Protein AF-A0A0F0HNC8-F1 (afdb_monomer)

Sequence (126 aa):
MGRVKSIIHQVPYYSQWESPDLAPDILDGTLLASSDPLWERSGAQSPEEYEYWSWRLCGMACLRMALDFWWGVSPAPVALAQECLAAGAYIRHPDGRLDGLIHAPFATYAHQRWGLAAEARSPLDA

Foldseek 3Di:
DDDDDDDDAPQDADALQPPPVCVVCCVVVVDQSLPRPRLVQLVDPHSVSSSLRSVPQPVLRVVQSVCCRPPVDRDRSVVVVVLCCVLVCWDADPVRDIDHVPQQSVQVCCCPVPVDPGDDDPPDDD

Solvent-accessible surface area (backbone atoms only — not comparable to full-atom values): 7394 Å² total; per-residue (Å²): 135,81,80,80,78,85,83,83,77,90,61,57,88,56,54,40,45,75,48,61,90,47,47,66,40,39,74,72,63,80,36,59,59,49,68,40,94,40,40,66,70,32,54,36,93,43,44,67,53,28,36,64,44,38,85,69,25,58,68,38,18,54,46,31,23,52,39,29,61,77,70,72,43,65,73,37,43,45,54,52,47,52,52,33,36,75,52,60,9,30,47,78,46,98,88,72,51,69,47,64,82,34,51,58,41,39,19,52,43,43,25,74,79,70,66,45,95,53,77,62,76,77,78,74,85,133

Structure (mmCIF, N/CA/C/O backbone):
data_AF-A0A0F0HNC8-F1
#
_entry.id   AF-A0A0F0HNC8-F1
#
loop_
_atom_site.group_PDB
_atom_site.id
_atom_site.type_symbol
_atom_site.label_atom_id
_atom_site.label_alt_id
_atom_site.label_comp_id
_atom_site.label_asym_id
_atom_site.label_entity_id
_atom_site.label_seq_id
_atom_site.pdbx_PDB_ins_code
_atom_site.Cartn_x
_atom_site.Cartn_y
_atom_site.Cartn_z
_atom_site.occupancy
_atom_site.B_iso_or_equiv
_atom_site.auth_seq_id
_atom_site.auth_comp_id
_atom_site.auth_asym_id
_atom_site.auth_atom_id
_atom_site.pdbx_PDB_model_num
ATOM 1 N N . MET A 1 1 ? -37.237 15.958 13.977 1.00 49.38 1 MET A N 1
ATOM 2 C CA . MET A 1 1 ? -36.129 15.359 13.204 1.00 49.38 1 MET A CA 1
ATOM 3 C C . MET A 1 1 ? -34.893 16.231 13.404 1.00 49.38 1 MET A C 1
ATOM 5 O O . MET A 1 1 ? -34.872 17.346 12.898 1.00 49.38 1 MET A O 1
ATOM 9 N N . GLY A 1 2 ? -33.939 15.820 14.243 1.00 57.31 2 GLY A N 1
ATOM 10 C CA . GLY A 1 2 ? -32.734 16.615 14.516 1.00 57.31 2 GLY A CA 1
ATOM 11 C C . GLY A 1 2 ? -31.769 16.547 13.334 1.00 57.31 2 GLY A C 1
ATOM 12 O O . GLY A 1 2 ? -31.474 15.458 12.852 1.00 57.31 2 GLY A O 1
ATOM 13 N N . ARG A 1 3 ? -31.305 17.698 12.840 1.00 68.62 3 ARG A N 1
ATOM 14 C CA . ARG A 1 3 ? -30.308 17.770 11.765 1.00 68.62 3 ARG A CA 1
ATOM 15 C C . ARG A 1 3 ? -29.009 17.149 12.289 1.00 68.62 3 ARG A C 1
ATOM 17 O O . ARG A 1 3 ? -28.408 17.705 13.207 1.00 68.62 3 ARG A O 1
ATOM 24 N N . VAL A 1 4 ? -28.603 15.999 11.750 1.00 76.12 4 VAL A N 1
ATOM 25 C CA . VAL A 1 4 ? -27.295 15.405 12.060 1.00 76.12 4 VAL A CA 1
ATOM 26 C C . VAL A 1 4 ? -26.238 16.420 11.639 1.00 76.12 4 VAL A C 1
ATOM 28 O O . VAL A 1 4 ? -26.202 16.855 10.488 1.00 76.12 4 VAL A O 1
ATOM 31 N N . LYS A 1 5 ? -25.436 16.878 12.599 1.00 78.25 5 LYS A N 1
ATOM 32 C CA . LYS A 1 5 ? -24.348 17.814 12.334 1.00 78.25 5 LYS A CA 1
ATOM 33 C C . LYS A 1 5 ? -23.214 17.003 11.713 1.00 78.25 5 LYS A C 1
ATOM 35 O O . LYS A 1 5 ? -22.682 16.117 12.375 1.00 78.25 5 LYS A O 1
ATOM 40 N N . SER A 1 6 ? -22.885 17.264 10.451 1.00 82.81 6 SER A N 1
ATOM 41 C CA . SER A 1 6 ? -21.786 16.568 9.781 1.00 82.81 6 SER A CA 1
ATOM 42 C C . SER A 1 6 ? -20.468 16.869 10.491 1.00 82.81 6 SER A C 1
ATOM 44 O O . SER A 1 6 ? -20.128 18.034 10.708 1.00 82.81 6 SER A O 1
ATOM 46 N N . ILE A 1 7 ? -19.739 15.818 10.854 1.00 83.50 7 ILE A N 1
ATOM 47 C CA . ILE A 1 7 ? -18.363 15.913 11.339 1.00 83.50 7 ILE A CA 1
ATOM 48 C C . ILE A 1 7 ? -17.460 15.765 10.114 1.00 83.50 7 ILE A C 1
ATOM 50 O O . ILE A 1 7 ? -17.595 14.801 9.366 1.00 83.50 7 ILE A O 1
ATOM 54 N N . ILE A 1 8 ? -16.572 16.736 9.891 1.00 84.62 8 ILE A N 1
ATOM 55 C CA . ILE A 1 8 ? -15.565 16.684 8.826 1.00 84.62 8 ILE A CA 1
ATOM 56 C C . ILE A 1 8 ? -14.217 16.424 9.490 1.00 84.62 8 ILE A C 1
ATOM 58 O O . ILE A 1 8 ? -13.763 17.226 10.306 1.00 84.62 8 ILE A O 1
ATOM 62 N N . HIS A 1 9 ? -13.584 15.312 9.131 1.00 84.56 9 HIS A N 1
ATOM 63 C CA . HIS A 1 9 ? -12.226 14.987 9.548 1.00 84.56 9 HIS A CA 1
ATOM 64 C C . HIS A 1 9 ? -11.237 15.414 8.460 1.00 84.56 9 HIS A C 1
ATOM 66 O O . HIS A 1 9 ? -11.455 15.134 7.283 1.00 84.56 9 HIS A O 1
ATOM 72 N N . GLN A 1 10 ? -10.154 16.086 8.853 1.00 91.38 10 GLN A N 1
ATOM 73 C CA . GLN A 1 10 ? -9.035 16.402 7.961 1.00 91.38 10 GLN A CA 1
ATOM 74 C C . GLN A 1 10 ? -8.098 15.193 7.906 1.00 91.38 10 GLN A C 1
ATOM 76 O O . GLN A 1 10 ? -7.081 15.151 8.592 1.00 91.38 10 GLN A O 1
ATOM 81 N N . VAL A 1 11 ? -8.508 14.169 7.159 1.00 94.00 11 VAL A N 1
ATOM 82 C CA . VAL A 1 11 ? -7.706 12.959 6.948 1.00 94.00 11 VAL A CA 1
ATOM 83 C C . VAL A 1 11 ? -6.595 13.290 5.941 1.00 94.00 11 VAL A C 1
ATOM 85 O O . VAL A 1 11 ? -6.907 13.843 4.882 1.00 94.00 11 VAL A O 1
ATOM 88 N N . PRO A 1 12 ? -5.316 13.001 6.245 1.00 95.50 12 PRO A N 1
ATOM 89 C CA . PRO A 1 12 ? -4.223 13.230 5.306 1.00 95.50 12 PRO A CA 1
ATOM 90 C C . PRO A 1 12 ? -4.420 12.372 4.058 1.00 95.50 12 PRO A C 1
ATOM 92 O O . PRO A 1 12 ? -4.940 11.265 4.149 1.00 95.50 12 PRO A O 1
ATOM 95 N N . TYR A 1 13 ? -4.001 12.878 2.900 1.00 96.12 13 TYR A N 1
ATOM 96 C CA . TYR A 1 13 ? -4.084 12.141 1.643 1.00 96.12 13 TYR A CA 1
ATOM 97 C C . TYR A 1 13 ? -2.782 11.388 1.363 1.00 96.12 13 TYR A C 1
ATOM 99 O O . TYR A 1 13 ? -1.703 11.978 1.393 1.00 96.12 13 TYR A O 1
ATOM 107 N N . TYR A 1 14 ? -2.907 10.107 1.018 1.00 97.81 14 TYR A N 1
ATOM 108 C CA . TYR A 1 14 ? -1.833 9.299 0.448 1.00 97.81 14 TYR A CA 1
ATOM 109 C C . TYR A 1 14 ? -2.309 8.706 -0.879 1.00 97.81 14 TYR A C 1
ATOM 111 O O . TYR A 1 14 ? -3.401 8.146 -0.961 1.00 97.81 14 TYR A O 1
ATOM 119 N N . SER A 1 15 ? -1.473 8.820 -1.907 1.00 97.62 15 SER A N 1
ATOM 120 C CA . SER A 1 15 ? -1.672 8.167 -3.202 1.00 97.62 15 SER A CA 1
ATOM 121 C C . SER A 1 15 ? -1.132 6.731 -3.164 1.00 97.62 15 SER A C 1
ATOM 123 O O . SER A 1 15 ? -0.258 6.411 -2.357 1.00 97.62 15 SER A O 1
ATOM 125 N N . GLN A 1 16 ? -1.642 5.855 -4.038 1.00 97.19 16 GLN A N 1
ATOM 126 C CA . GLN A 1 16 ? -1.055 4.521 -4.251 1.00 97.19 16 GLN A CA 1
ATOM 127 C C . GLN A 1 16 ? 0.286 4.578 -5.004 1.00 97.19 16 GLN A C 1
ATOM 129 O O . GLN A 1 16 ? 1.071 3.636 -4.913 1.00 97.19 16 GLN A O 1
ATOM 134 N N . TRP A 1 17 ? 0.533 5.689 -5.708 1.00 98.38 17 TRP A N 1
ATOM 135 C CA . TRP A 1 17 ? 1.824 6.056 -6.289 1.00 98.38 17 TRP A CA 1
ATOM 136 C C . TRP A 1 17 ? 2.497 7.144 -5.446 1.00 98.38 17 TRP A C 1
ATOM 138 O O . TRP A 1 17 ? 1.844 8.116 -5.063 1.00 98.38 17 TRP A O 1
ATOM 148 N N . GLU A 1 18 ? 3.790 6.999 -5.169 1.00 97.88 18 GLU A N 1
ATOM 149 C CA . GLU A 1 18 ? 4.577 7.892 -4.311 1.00 97.88 18 GLU A CA 1
ATOM 150 C C . GLU A 1 18 ? 4.755 9.299 -4.899 1.00 97.88 18 GLU A C 1
ATOM 152 O O . GLU A 1 18 ? 4.914 10.251 -4.131 1.00 97.88 18 GLU A O 1
ATOM 157 N N . SER A 1 19 ? 4.645 9.456 -6.223 1.00 98.06 19 SER A N 1
ATOM 158 C CA . SER A 1 19 ? 4.448 10.747 -6.893 1.00 98.06 19 SER A CA 1
ATOM 159 C C . SER A 1 19 ? 2.991 10.910 -7.369 1.00 98.06 19 SER A C 1
ATOM 161 O O . SER A 1 19 ? 2.670 10.506 -8.489 1.00 98.06 19 SER A O 1
ATOM 163 N N . PRO A 1 20 ? 2.087 11.525 -6.573 1.00 97.25 20 PRO A N 1
ATOM 164 C CA . PRO A 1 20 ? 0.672 11.670 -6.936 1.00 97.25 20 PRO A CA 1
ATOM 165 C C . PRO A 1 20 ? 0.437 12.400 -8.262 1.00 97.25 20 PRO A C 1
ATOM 167 O O . PRO A 1 20 ? -0.472 12.038 -9.005 1.00 97.25 20 PRO A O 1
ATOM 170 N N . ASP A 1 21 ? 1.267 13.398 -8.573 1.00 98.00 21 ASP A N 1
ATOM 171 C CA . ASP A 1 21 ? 1.132 14.210 -9.788 1.00 98.00 21 ASP A CA 1
ATOM 172 C C . ASP A 1 21 ? 1.432 13.419 -11.074 1.00 98.00 21 ASP A C 1
ATOM 174 O O . ASP A 1 21 ? 1.021 13.837 -12.152 1.00 98.00 21 ASP A O 1
ATOM 178 N N . LEU A 1 22 ? 2.101 12.261 -10.966 1.00 98.12 22 LEU A N 1
ATOM 179 C CA . LEU A 1 22 ? 2.401 11.369 -12.093 1.00 98.12 22 LEU A CA 1
ATOM 180 C C . LEU A 1 22 ? 1.314 10.312 -12.327 1.00 98.12 22 LEU A C 1
ATOM 182 O O . LEU A 1 22 ? 1.381 9.576 -13.308 1.00 98.12 22 LEU A O 1
ATOM 186 N N . ALA A 1 23 ? 0.303 10.224 -11.454 1.00 97.75 23 ALA A N 1
ATOM 187 C CA . ALA A 1 23 ? -0.765 9.236 -11.587 1.00 97.75 23 ALA A CA 1
ATOM 188 C C . ALA A 1 23 ? -1.482 9.279 -12.955 1.00 97.75 23 ALA A C 1
ATOM 190 O O . ALA A 1 23 ? -1.721 8.200 -13.496 1.00 97.75 23 ALA A O 1
ATOM 191 N N . PRO A 1 24 ? -1.795 10.450 -13.557 1.00 98.19 24 PRO A N 1
ATOM 192 C CA . PRO A 1 24 ? -2.389 10.496 -14.895 1.00 98.19 24 PRO A CA 1
ATOM 193 C C . PRO A 1 24 ? -1.505 9.841 -15.963 1.00 98.19 24 PRO A C 1
ATOM 195 O O . PRO A 1 24 ? -1.983 8.996 -16.710 1.00 98.19 24 PRO A O 1
ATOM 198 N N . ASP A 1 25 ? -0.207 10.152 -15.977 1.00 98.38 25 ASP A N 1
ATOM 199 C CA . ASP A 1 25 ? 0.735 9.615 -16.967 1.00 98.38 25 ASP A CA 1
ATOM 200 C C . ASP A 1 25 ? 0.962 8.102 -16.798 1.00 98.38 25 ASP A C 1
ATOM 202 O O . ASP A 1 25 ? 1.086 7.363 -17.778 1.00 98.38 25 ASP A O 1
ATOM 206 N N . ILE A 1 26 ? 0.975 7.620 -15.549 1.00 98.06 26 ILE A N 1
ATOM 207 C CA . ILE A 1 26 ? 1.075 6.186 -15.244 1.00 98.06 26 ILE A CA 1
ATOM 208 C C . ILE A 1 26 ? -0.188 5.446 -15.706 1.00 98.06 26 ILE A C 1
ATOM 210 O O . ILE A 1 26 ? -0.094 4.379 -16.313 1.00 98.06 26 ILE A O 1
ATOM 214 N N . LEU A 1 27 ? -1.371 6.014 -15.454 1.00 97.50 27 LEU A N 1
ATOM 215 C CA . LEU A 1 27 ? -2.654 5.451 -15.883 1.00 97.50 27 LEU A CA 1
ATOM 216 C C . LEU A 1 27 ? -2.798 5.423 -17.410 1.00 97.50 27 LEU A C 1
A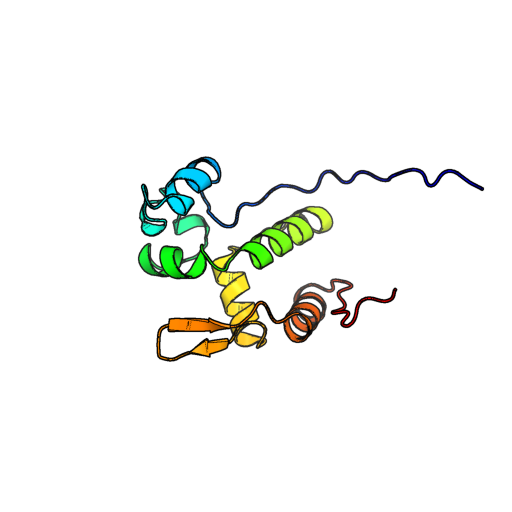TOM 218 O O . LEU A 1 27 ? -3.295 4.436 -17.954 1.00 97.50 27 LEU A O 1
ATOM 222 N N . ASP A 1 28 ? -2.338 6.473 -18.088 1.00 97.19 28 ASP A N 1
ATOM 223 C CA . ASP A 1 28 ? -2.372 6.592 -19.548 1.00 97.19 28 ASP A CA 1
ATOM 224 C C . ASP A 1 28 ? -1.274 5.755 -20.237 1.00 97.19 28 ASP A C 1
ATOM 226 O O . ASP A 1 28 ? -1.280 5.594 -21.461 1.00 97.19 28 ASP A O 1
ATOM 230 N N . GLY A 1 29 ? -0.333 5.196 -19.469 1.00 96.50 29 GLY A N 1
ATOM 231 C CA . GLY A 1 29 ? 0.780 4.390 -19.971 1.00 96.50 29 GLY A CA 1
ATOM 232 C C . GLY A 1 29 ? 1.862 5.200 -20.690 1.00 96.50 29 GLY A C 1
ATOM 233 O O . GLY A 1 29 ? 2.706 4.623 -21.377 1.00 96.50 29 GLY A O 1
ATOM 234 N N . THR A 1 30 ? 1.854 6.528 -20.551 1.00 97.88 30 THR A N 1
ATOM 235 C CA . THR A 1 30 ? 2.897 7.424 -21.076 1.00 97.88 30 THR A CA 1
ATOM 236 C C . THR A 1 30 ? 4.144 7.424 -20.189 1.00 97.88 30 THR A C 1
ATOM 238 O O . THR A 1 30 ? 5.231 7.765 -20.659 1.00 97.88 30 THR A O 1
ATOM 241 N N . LEU A 1 31 ? 4.003 6.980 -18.936 1.00 97.94 31 LEU A N 1
ATOM 242 C CA . LEU A 1 31 ? 5.073 6.767 -17.970 1.00 97.94 31 LEU A CA 1
ATOM 243 C C . LEU A 1 31 ? 4.925 5.384 -17.316 1.00 97.94 31 LEU A C 1
ATOM 245 O O . LEU A 1 31 ? 3.830 4.978 -16.940 1.00 97.94 31 LEU A O 1
ATOM 249 N N . LEU A 1 32 ? 6.031 4.658 -17.145 1.00 98.25 32 LEU A N 1
ATOM 250 C CA . LEU A 1 32 ? 6.039 3.446 -16.318 1.00 98.25 32 LEU A CA 1
ATOM 251 C C . LEU A 1 32 ? 6.087 3.840 -14.838 1.00 98.25 32 LEU A C 1
ATOM 253 O O . LEU A 1 32 ? 6.832 4.750 -14.475 1.00 98.25 32 LEU A O 1
ATOM 257 N N . ALA A 1 33 ? 5.380 3.133 -13.959 1.00 97.88 33 ALA A N 1
ATOM 258 C CA . ALA A 1 33 ? 5.446 3.401 -12.523 1.00 97.88 33 ALA A CA 1
ATOM 259 C C . ALA A 1 33 ? 6.859 3.150 -11.957 1.00 97.88 33 ALA A C 1
ATOM 261 O O . ALA A 1 33 ? 7.294 3.867 -11.064 1.00 97.88 33 ALA A O 1
ATOM 262 N N . SER A 1 34 ? 7.641 2.233 -12.534 1.00 98.25 34 SER A N 1
ATOM 263 C CA . SER A 1 34 ? 9.075 2.061 -12.237 1.00 98.25 34 SER A CA 1
ATOM 264 C C . SER A 1 34 ? 9.921 3.316 -12.497 1.00 98.25 34 SER A C 1
ATOM 266 O O . SER A 1 34 ? 11.044 3.411 -12.008 1.00 98.25 34 SER A O 1
ATOM 268 N N . SER A 1 35 ? 9.404 4.285 -13.256 1.00 98.12 35 SER A N 1
ATOM 269 C CA . SER A 1 35 ? 10.048 5.581 -13.506 1.00 98.12 35 SER A CA 1
ATOM 270 C C . SER A 1 35 ? 9.619 6.677 -12.520 1.00 98.12 35 SER A C 1
ATOM 272 O O . SER A 1 35 ? 10.084 7.809 -12.642 1.00 98.12 35 SER A O 1
ATOM 274 N N . ASP A 1 36 ? 8.754 6.374 -11.546 1.00 98.25 36 ASP A N 1
ATOM 275 C CA . ASP A 1 36 ? 8.390 7.294 -10.465 1.00 98.25 36 ASP A CA 1
ATOM 276 C C . ASP A 1 36 ? 9.641 7.641 -9.636 1.00 98.25 36 ASP A C 1
ATOM 278 O O . ASP A 1 36 ? 10.211 6.754 -9.004 1.00 98.25 36 ASP A O 1
ATOM 282 N N . PRO A 1 37 ? 10.081 8.908 -9.567 1.00 98.06 37 PRO A N 1
ATOM 283 C CA . PRO A 1 37 ? 11.321 9.282 -8.885 1.00 98.06 37 PRO A CA 1
ATOM 284 C C . PRO A 1 37 ? 11.288 9.050 -7.367 1.00 98.06 37 PRO A C 1
ATOM 286 O O . PRO A 1 37 ? 12.332 9.101 -6.717 1.00 98.06 37 PRO A O 1
ATOM 289 N N . LEU A 1 38 ? 10.106 8.828 -6.787 1.00 98.19 38 LEU A N 1
ATOM 290 C CA . LEU A 1 38 ? 9.901 8.611 -5.359 1.00 98.19 38 LEU A CA 1
ATOM 291 C C . LEU A 1 38 ? 9.613 7.145 -5.010 1.00 98.19 38 LEU A C 1
ATOM 293 O O . LEU A 1 38 ? 9.286 6.869 -3.855 1.00 98.19 38 LEU A O 1
ATOM 297 N N . TRP A 1 39 ? 9.776 6.210 -5.955 1.00 98.38 39 TRP A N 1
ATOM 298 C CA . TRP A 1 39 ? 9.465 4.787 -5.769 1.00 98.38 39 TRP A CA 1
ATOM 299 C C . TRP A 1 39 ? 10.072 4.188 -4.489 1.00 98.38 39 TRP A C 1
ATOM 301 O O . TRP A 1 39 ? 9.419 3.386 -3.824 1.00 98.38 39 TRP A O 1
ATOM 311 N N . GLU A 1 40 ? 11.275 4.604 -4.079 1.00 98.06 40 GLU A N 1
ATOM 312 C CA . GLU A 1 40 ? 11.959 4.095 -2.876 1.00 98.06 40 GLU A CA 1
ATOM 313 C C . GLU A 1 40 ? 11.159 4.338 -1.587 1.00 98.06 40 GLU A C 1
ATOM 315 O O . GLU A 1 40 ? 11.200 3.532 -0.655 1.00 98.06 40 GLU A O 1
ATOM 320 N N . ARG A 1 41 ? 10.368 5.419 -1.530 1.00 97.69 41 ARG A N 1
ATOM 321 C CA . ARG A 1 41 ? 9.525 5.748 -0.365 1.00 97.69 41 ARG A CA 1
ATOM 322 C C . ARG A 1 41 ? 8.418 4.727 -0.131 1.00 97.69 41 ARG A C 1
ATOM 324 O O . ARG A 1 41 ? 7.935 4.595 0.993 1.00 97.69 41 ARG A O 1
ATOM 331 N N . SER A 1 42 ? 8.063 3.968 -1.166 1.00 97.94 42 SER A N 1
ATOM 332 C CA . SER A 1 42 ? 7.075 2.896 -1.074 1.00 97.94 42 SER A CA 1
ATOM 333 C C . SER A 1 42 ? 7.542 1.729 -0.194 1.00 97.94 42 SER A C 1
ATOM 335 O O . SER A 1 42 ? 6.711 0.950 0.279 1.00 97.94 42 SER A O 1
ATOM 337 N N . GLY A 1 43 ? 8.857 1.604 0.034 1.00 97.88 43 GLY A N 1
ATOM 338 C CA . GLY A 1 43 ? 9.483 0.459 0.693 1.00 97.88 43 GLY A CA 1
ATOM 339 C C . GLY A 1 43 ? 9.745 -0.737 -0.229 1.00 97.88 43 GLY A C 1
ATOM 340 O O . GLY A 1 43 ? 10.110 -1.798 0.272 1.00 97.88 43 GLY A O 1
ATOM 341 N N . ALA A 1 44 ? 9.551 -0.594 -1.545 1.00 98.12 44 ALA A N 1
ATOM 342 C CA . ALA A 1 44 ? 10.000 -1.578 -2.528 1.00 98.12 44 ALA A CA 1
ATOM 343 C C . ALA A 1 44 ? 11.534 -1.710 -2.531 1.00 98.12 44 ALA A C 1
ATOM 345 O O . ALA A 1 44 ? 12.255 -0.743 -2.291 1.00 98.12 44 ALA A O 1
ATOM 346 N N . GLN A 1 45 ? 12.037 -2.902 -2.845 1.00 98.00 45 GLN A N 1
ATOM 347 C CA . GLN A 1 45 ? 13.468 -3.197 -2.967 1.00 98.00 45 GLN A CA 1
ATOM 348 C C . GLN A 1 45 ? 14.033 -2.839 -4.345 1.00 98.00 45 GLN A C 1
ATOM 350 O O . GLN A 1 45 ? 15.250 -2.756 -4.508 1.00 98.00 45 GLN A O 1
ATOM 355 N N . SER A 1 46 ? 13.164 -2.646 -5.340 1.00 98.50 46 SER A N 1
ATOM 356 C CA . SER A 1 46 ? 13.547 -2.224 -6.684 1.00 98.50 46 SER A CA 1
ATOM 357 C C . SER A 1 46 ? 12.414 -1.462 -7.387 1.00 98.50 46 SER A C 1
ATOM 359 O O . SER A 1 46 ? 11.246 -1.602 -6.996 1.00 98.50 46 SER A O 1
ATOM 361 N N . PRO A 1 47 ? 12.722 -0.704 -8.457 1.00 98.44 47 PRO A N 1
ATOM 362 C CA . PRO A 1 47 ? 11.707 -0.067 -9.294 1.00 98.44 47 PRO A CA 1
ATOM 363 C C . PRO A 1 47 ? 10.696 -1.058 -9.887 1.00 98.44 47 PRO A C 1
ATOM 365 O O . PRO A 1 47 ? 9.520 -0.735 -10.023 1.00 98.44 47 PRO A O 1
ATOM 368 N N . GLU A 1 48 ? 11.120 -2.278 -10.221 1.00 98.12 48 GLU A N 1
ATOM 369 C CA . GLU A 1 48 ? 10.252 -3.330 -10.764 1.00 98.12 48 GLU A CA 1
ATOM 370 C C . GLU A 1 48 ? 9.308 -3.903 -9.702 1.00 98.12 48 GLU A C 1
ATOM 372 O O . GLU A 1 48 ? 8.154 -4.218 -9.998 1.00 98.12 48 GLU A O 1
ATOM 377 N N . GLU A 1 49 ? 9.769 -4.026 -8.452 1.00 97.69 49 GLU A N 1
ATOM 378 C CA . GLU A 1 49 ? 8.881 -4.382 -7.344 1.00 97.69 49 GLU A CA 1
ATOM 379 C C . GLU A 1 49 ? 7.862 -3.264 -7.084 1.00 97.69 49 GLU A C 1
ATOM 381 O O . GLU A 1 49 ? 6.685 -3.549 -6.848 1.00 97.69 49 GLU A O 1
ATOM 386 N N . TYR A 1 50 ? 8.284 -2.001 -7.165 1.00 98.56 50 TYR A N 1
ATOM 387 C CA . TYR A 1 50 ? 7.368 -0.872 -7.045 1.00 98.56 50 TYR A CA 1
ATOM 388 C C . TYR A 1 50 ? 6.344 -0.837 -8.180 1.00 98.56 50 TYR A C 1
ATOM 390 O O . TYR A 1 50 ? 5.154 -0.690 -7.910 1.00 98.56 50 TYR A O 1
ATOM 398 N N . GLU A 1 51 ? 6.769 -1.037 -9.430 1.00 98.00 51 GLU A N 1
ATOM 399 C CA . GLU A 1 51 ? 5.870 -1.184 -10.577 1.00 98.00 51 GLU A CA 1
ATOM 400 C C . GLU A 1 51 ? 4.807 -2.228 -10.261 1.00 98.00 51 GLU A C 1
ATOM 402 O O . GLU A 1 51 ? 3.618 -1.939 -10.305 1.00 98.00 51 GLU A O 1
ATOM 407 N N . TYR A 1 52 ? 5.219 -3.415 -9.823 1.00 97.19 52 TYR A N 1
ATOM 408 C CA . TYR A 1 52 ? 4.288 -4.462 -9.444 1.00 97.19 52 TYR A CA 1
ATOM 409 C C . TYR A 1 52 ? 3.315 -4.025 -8.337 1.00 97.19 52 TYR A C 1
ATOM 411 O O . TYR A 1 52 ? 2.103 -4.196 -8.478 1.00 97.19 52 TYR A O 1
ATOM 419 N N . TRP A 1 53 ? 3.791 -3.473 -7.225 1.00 97.94 53 TRP A N 1
ATOM 420 C CA . TRP A 1 53 ? 2.904 -3.163 -6.104 1.00 97.94 53 TRP A CA 1
ATOM 421 C C . TRP A 1 53 ? 2.034 -1.935 -6.337 1.00 97.94 53 TRP A C 1
ATOM 423 O O . TRP A 1 53 ? 0.864 -1.978 -5.975 1.00 97.94 53 TRP A O 1
ATOM 433 N N . SER A 1 54 ? 2.546 -0.875 -6.955 1.00 97.50 54 SER A N 1
ATOM 434 C CA . SER A 1 54 ? 1.874 0.429 -7.077 1.00 97.50 54 SER A CA 1
ATOM 435 C C . SER A 1 54 ? 0.470 0.354 -7.688 1.00 97.50 54 SER A C 1
ATOM 437 O O . SER A 1 54 ? -0.440 1.031 -7.217 1.00 97.50 54 SER A O 1
ATOM 439 N N . TRP A 1 55 ? 0.227 -0.567 -8.623 1.00 96.62 55 TRP A N 1
ATOM 440 C CA . TRP A 1 55 ? -1.100 -0.848 -9.198 1.00 96.62 55 TRP A CA 1
ATOM 441 C C . TRP A 1 55 ? -2.105 -1.507 -8.236 1.00 96.62 55 TRP A C 1
ATOM 443 O O . TRP A 1 55 ? -3.288 -1.624 -8.548 1.00 96.62 55 TRP A O 1
ATOM 453 N N . ARG A 1 56 ? -1.643 -1.982 -7.080 1.00 96.38 56 ARG A N 1
ATOM 454 C CA . ARG A 1 56 ? -2.366 -2.833 -6.119 1.00 96.38 56 ARG A CA 1
ATOM 455 C C . ARG A 1 56 ? -2.385 -2.224 -4.709 1.00 96.38 56 ARG A C 1
ATOM 457 O O . ARG A 1 56 ? -2.863 -2.853 -3.771 1.00 96.38 56 ARG A O 1
ATOM 464 N N . LEU A 1 57 ? -1.865 -1.004 -4.541 1.00 97.25 57 LEU A N 1
ATOM 465 C 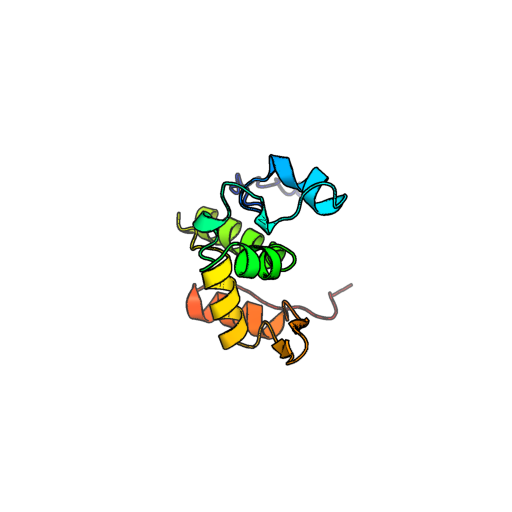CA . LEU A 1 57 ? -1.669 -0.364 -3.235 1.00 97.25 57 LEU A CA 1
ATOM 466 C C . LEU A 1 57 ? -2.812 0.556 -2.787 1.00 97.25 57 LEU A C 1
ATOM 468 O O . LEU A 1 57 ? -2.725 1.098 -1.688 1.00 97.25 57 LEU A O 1
ATOM 472 N N . CYS A 1 58 ? -3.897 0.715 -3.552 1.00 97.12 58 CYS A N 1
ATOM 473 C CA . CYS A 1 58 ? -4.995 1.627 -3.191 1.00 97.12 58 CYS A CA 1
ATOM 474 C C . CYS A 1 58 ? -5.547 1.383 -1.772 1.00 97.12 58 CYS A C 1
ATOM 476 O O . CYS A 1 58 ? -5.722 2.323 -1.000 1.00 97.12 58 CYS A O 1
ATOM 478 N N . GLY A 1 59 ? -5.722 0.121 -1.372 1.00 97.62 59 GLY A N 1
ATOM 479 C CA . GLY A 1 59 ? -6.153 -0.224 -0.017 1.00 97.62 59 GLY A CA 1
ATOM 480 C C . GLY A 1 59 ? -5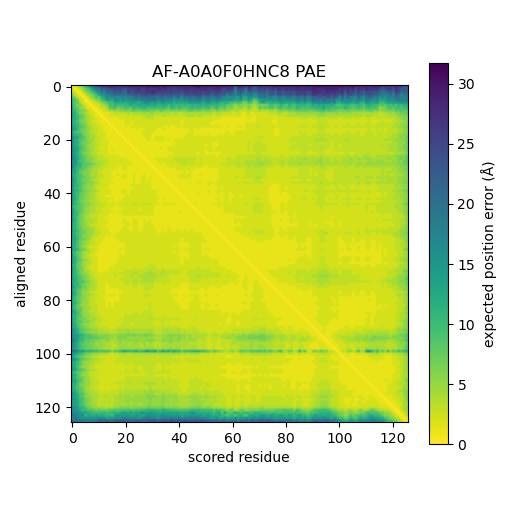.113 0.091 1.066 1.00 97.62 59 GLY A C 1
ATOM 481 O O . GLY A 1 59 ? -5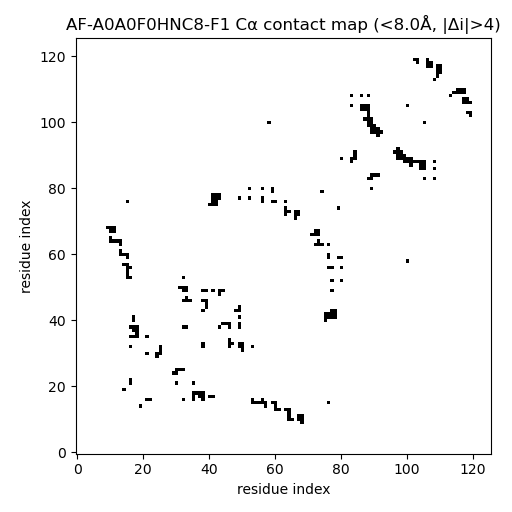.478 0.479 2.174 1.00 97.62 59 GLY A O 1
ATOM 482 N N . MET A 1 60 ? -3.818 -0.019 0.753 1.00 98.38 60 MET A N 1
ATOM 483 C CA . MET A 1 60 ? -2.741 0.346 1.683 1.00 98.38 60 MET A CA 1
ATOM 484 C C . MET A 1 60 ? -2.595 1.860 1.808 1.00 98.38 60 MET A C 1
ATOM 486 O O . MET A 1 60 ? -2.340 2.348 2.903 1.00 98.38 60 MET A O 1
ATOM 490 N N . ALA A 1 61 ? -2.819 2.611 0.728 1.00 98.31 61 ALA A N 1
ATOM 491 C CA . ALA A 1 61 ? -2.920 4.064 0.780 1.00 98.31 61 ALA A CA 1
ATOM 492 C C . ALA A 1 61 ? -4.066 4.490 1.714 1.00 98.31 61 ALA A C 1
ATOM 494 O O . ALA A 1 61 ? -3.849 5.288 2.623 1.00 98.31 61 ALA A O 1
ATOM 495 N N . CYS A 1 62 ? -5.246 3.870 1.592 1.00 97.75 62 CYS A N 1
ATOM 496 C CA . CYS A 1 62 ? -6.361 4.086 2.521 1.00 97.75 62 CYS A CA 1
ATOM 497 C C . CYS A 1 62 ? -6.016 3.738 3.972 1.00 97.75 62 CYS A C 1
ATOM 499 O O . CYS A 1 62 ? -6.347 4.501 4.880 1.00 97.75 62 CYS A O 1
ATOM 501 N N . LEU A 1 63 ? -5.328 2.617 4.204 1.00 98.12 63 LEU A N 1
ATOM 502 C CA . LEU A 1 63 ? -4.871 2.260 5.542 1.00 98.12 63 LEU A CA 1
ATOM 503 C C . LEU A 1 63 ? -3.901 3.317 6.088 1.00 98.12 63 LEU A C 1
ATOM 505 O O . LEU A 1 63 ? -4.123 3.801 7.191 1.00 98.12 63 LEU A O 1
ATOM 509 N N . ARG A 1 64 ? -2.894 3.747 5.315 1.00 98.44 64 ARG A N 1
ATOM 510 C CA . ARG A 1 64 ? -1.954 4.816 5.705 1.00 98.44 64 ARG A CA 1
ATOM 511 C C . ARG A 1 64 ? -2.680 6.095 6.115 1.00 98.44 64 ARG A C 1
ATOM 513 O O . ARG A 1 64 ? -2.358 6.649 7.157 1.00 98.44 64 ARG A O 1
ATOM 520 N N . MET A 1 65 ? -3.689 6.517 5.350 1.00 98.31 65 MET A N 1
ATOM 521 C CA . MET A 1 65 ? -4.521 7.680 5.688 1.00 98.31 65 MET A CA 1
ATOM 522 C C . MET A 1 65 ? -5.198 7.526 7.060 1.00 98.31 65 MET A C 1
ATOM 524 O O . MET A 1 65 ? -5.163 8.448 7.875 1.00 98.31 65 MET A O 1
ATOM 528 N N . ALA A 1 66 ? -5.781 6.357 7.344 1.00 97.06 66 ALA A N 1
ATOM 529 C CA . ALA A 1 66 ? -6.435 6.077 8.624 1.00 97.06 66 ALA A CA 1
ATOM 530 C C . ALA A 1 66 ? -5.440 5.990 9.798 1.00 97.06 66 ALA A C 1
ATOM 532 O O . ALA A 1 66 ? -5.703 6.538 10.869 1.00 97.06 66 ALA A O 1
ATOM 533 N N . LEU A 1 67 ? -4.298 5.322 9.595 1.00 97.81 67 LEU A N 1
ATOM 534 C CA . LEU A 1 67 ? -3.245 5.184 10.604 1.00 97.81 67 LEU A CA 1
ATOM 535 C C . LEU A 1 67 ? -2.631 6.540 10.965 1.00 97.81 67 LEU A C 1
ATOM 537 O O . LEU A 1 67 ? -2.431 6.831 12.143 1.00 97.81 67 LEU A O 1
ATOM 541 N N . ASP A 1 68 ? -2.371 7.381 9.969 1.00 97.81 68 ASP A N 1
ATOM 542 C CA . ASP A 1 68 ? -1.807 8.709 10.183 1.00 97.81 68 ASP A CA 1
ATOM 543 C C . ASP A 1 68 ? -2.816 9.611 10.901 1.00 97.81 68 ASP A C 1
ATOM 545 O O . ASP A 1 68 ? -2.506 10.218 11.923 1.00 97.81 68 ASP A O 1
ATOM 549 N N . PHE A 1 69 ? -4.078 9.592 10.465 1.00 96.25 69 PHE A N 1
ATOM 550 C CA . PHE A 1 69 ? -5.130 10.374 11.107 1.00 96.25 69 PHE A CA 1
ATOM 551 C C . PHE A 1 69 ? -5.314 10.049 12.600 1.00 96.25 69 PHE A C 1
ATOM 553 O O . PHE A 1 69 ? -5.469 10.962 13.412 1.00 96.25 69 PHE A O 1
ATOM 560 N N . TRP A 1 70 ? -5.324 8.767 12.978 1.00 94.62 70 TRP A N 1
ATOM 561 C CA . TRP A 1 70 ? -5.583 8.368 14.366 1.00 94.62 70 TRP A CA 1
ATOM 562 C C . TRP A 1 70 ? -4.335 8.268 15.240 1.00 94.62 70 TRP A C 1
ATOM 564 O O . TRP A 1 70 ? -4.433 8.485 16.449 1.00 94.62 70 TRP A O 1
ATOM 574 N N . TRP A 1 71 ? -3.180 7.943 14.660 1.00 96.25 71 TRP A N 1
ATOM 575 C CA . TRP A 1 71 ? -1.971 7.611 15.418 1.00 96.25 71 TRP A CA 1
ATOM 576 C C . TRP A 1 71 ? -0.711 8.345 14.962 1.00 96.25 71 TRP A C 1
ATOM 578 O O . TRP A 1 71 ? 0.330 8.180 15.596 1.00 96.25 71 TRP A O 1
ATOM 588 N N . GLY A 1 72 ? -0.773 9.153 13.902 1.00 96.88 72 GLY A N 1
ATOM 589 C CA . GLY A 1 72 ? 0.383 9.884 13.378 1.00 96.88 72 GLY A CA 1
ATOM 590 C C . GLY A 1 72 ? 1.469 8.976 12.797 1.00 96.88 72 GLY A C 1
ATOM 591 O O . GLY A 1 72 ? 2.645 9.337 12.818 1.00 96.88 72 GLY A O 1
ATOM 592 N N . VAL A 1 73 ? 1.105 7.771 12.338 1.00 97.06 73 VAL A N 1
ATOM 593 C CA . VAL A 1 73 ? 2.036 6.812 11.723 1.00 97.06 73 VAL A CA 1
ATOM 594 C C . VAL A 1 73 ? 1.603 6.459 10.305 1.00 97.06 73 VAL A C 1
ATOM 596 O O . VAL A 1 73 ? 0.440 6.172 10.051 1.00 97.06 73 VAL A O 1
ATOM 599 N N . SER A 1 74 ? 2.564 6.412 9.381 1.00 96.31 74 SER A N 1
ATOM 600 C CA . SER A 1 74 ? 2.341 6.033 7.981 1.00 96.31 74 SER A CA 1
ATOM 601 C C . SER A 1 74 ? 3.454 5.087 7.523 1.00 96.31 74 SER A C 1
ATOM 603 O O . SER A 1 74 ? 4.462 5.534 6.972 1.00 96.31 74 SER A O 1
ATOM 605 N N . PRO A 1 75 ? 3.341 3.776 7.814 1.00 97.56 75 PRO A N 1
ATOM 606 C CA . PRO A 1 75 ? 4.308 2.791 7.347 1.00 97.56 75 PRO A CA 1
ATOM 607 C C . PRO A 1 75 ? 4.370 2.741 5.818 1.00 97.56 75 PRO A C 1
ATOM 609 O O . PRO A 1 75 ? 3.397 3.062 5.130 1.00 97.56 75 PRO A O 1
ATOM 612 N N . ALA A 1 76 ? 5.510 2.291 5.296 1.00 98.00 76 ALA A N 1
ATOM 613 C CA . ALA A 1 76 ? 5.717 2.146 3.862 1.00 98.00 76 ALA A CA 1
ATOM 614 C C . ALA A 1 76 ? 4.647 1.210 3.250 1.00 98.00 76 ALA A C 1
ATOM 616 O O . ALA A 1 76 ? 4.392 0.127 3.791 1.00 98.00 76 ALA A O 1
ATOM 617 N N . PRO A 1 77 ? 3.990 1.598 2.144 1.00 98.12 77 PRO A N 1
ATOM 618 C CA . PRO A 1 77 ? 2.832 0.879 1.620 1.00 98.12 77 PRO A CA 1
ATOM 619 C C . PRO A 1 77 ? 3.168 -0.529 1.117 1.00 98.12 77 PRO A C 1
ATOM 621 O O . PRO A 1 77 ? 2.344 -1.426 1.284 1.00 98.12 77 PRO A O 1
ATOM 624 N N . VAL A 1 78 ? 4.366 -0.765 0.567 1.00 98.31 78 VAL A N 1
ATOM 625 C CA . VAL A 1 78 ? 4.795 -2.115 0.160 1.00 98.31 78 VAL A CA 1
ATOM 626 C C . VAL A 1 78 ? 4.977 -3.009 1.383 1.00 98.31 78 VAL A C 1
ATOM 628 O O . VAL A 1 78 ? 4.536 -4.153 1.359 1.00 98.31 78 VAL A O 1
ATOM 631 N N . ALA A 1 79 ? 5.518 -2.492 2.490 1.00 97.56 79 ALA A N 1
ATOM 632 C CA . ALA A 1 79 ? 5.623 -3.259 3.733 1.00 97.56 79 ALA A CA 1
ATOM 633 C C . ALA A 1 79 ? 4.236 -3.674 4.261 1.00 97.56 79 ALA A C 1
ATOM 635 O O . ALA A 1 79 ? 4.024 -4.845 4.573 1.00 97.56 79 ALA A O 1
ATOM 636 N N . LEU A 1 80 ? 3.263 -2.754 4.263 1.00 98.31 80 LEU A N 1
ATOM 637 C CA . LEU A 1 80 ? 1.873 -3.070 4.624 1.00 98.31 80 LEU A CA 1
ATOM 638 C C . LEU A 1 80 ? 1.252 -4.111 3.683 1.00 98.31 80 LEU A C 1
ATOM 640 O O . LEU A 1 80 ? 0.531 -5.003 4.132 1.00 98.31 80 LEU A O 1
ATOM 644 N N . ALA A 1 81 ? 1.544 -4.031 2.383 1.00 98.19 81 ALA A N 1
ATOM 645 C CA . ALA A 1 81 ? 1.046 -4.990 1.407 1.00 98.19 81 ALA A CA 1
ATOM 646 C C . ALA A 1 81 ? 1.621 -6.395 1.629 1.00 98.19 81 ALA A C 1
ATOM 648 O O . ALA A 1 81 ? 0.884 -7.375 1.536 1.00 98.19 81 ALA A O 1
ATOM 649 N N . GLN A 1 82 ? 2.904 -6.496 1.985 1.00 97.81 82 GLN A N 1
ATOM 650 C CA . GLN A 1 82 ? 3.547 -7.761 2.345 1.00 97.81 82 GLN A CA 1
ATOM 651 C C . GLN A 1 82 ? 2.976 -8.336 3.651 1.00 97.81 82 GLN A C 1
ATOM 653 O O . GLN A 1 82 ? 2.723 -9.538 3.735 1.00 97.81 82 GLN A O 1
ATOM 658 N N . GLU A 1 83 ? 2.689 -7.498 4.652 1.00 98.19 83 GLU A N 1
ATOM 659 C CA . GLU A 1 83 ? 1.972 -7.932 5.860 1.00 98.19 83 GLU A CA 1
ATOM 660 C C . GLU A 1 83 ? 0.566 -8.456 5.520 1.00 98.19 83 GLU A C 1
ATOM 662 O O . GLU A 1 83 ? 0.158 -9.513 6.002 1.00 98.19 83 GLU A O 1
ATOM 667 N N . CYS A 1 84 ? -0.160 -7.768 4.636 1.00 98.31 84 CYS A N 1
ATOM 668 C CA . CYS A 1 84 ? -1.474 -8.201 4.159 1.00 98.31 84 CYS A CA 1
ATOM 669 C C . CYS A 1 84 ? -1.407 -9.499 3.341 1.00 98.31 84 CYS A C 1
ATOM 671 O O . CYS A 1 84 ? -2.305 -10.333 3.444 1.00 98.31 84 CYS A O 1
ATOM 673 N N . LEU A 1 85 ? -0.346 -9.705 2.558 1.00 97.88 85 LEU A N 1
ATOM 674 C CA . LEU A 1 85 ? -0.079 -10.968 1.870 1.00 97.88 85 LEU A CA 1
ATOM 675 C C . LEU A 1 85 ? 0.113 -12.104 2.885 1.00 97.88 85 LEU A C 1
ATOM 677 O O . LEU A 1 85 ? -0.523 -13.147 2.758 1.00 97.88 85 LEU A O 1
ATOM 681 N N . ALA A 1 86 ? 0.912 -11.883 3.933 1.00 97.94 86 ALA A N 1
ATOM 682 C CA . ALA A 1 86 ? 1.104 -12.855 5.012 1.00 97.94 86 ALA A CA 1
ATOM 683 C C . ALA A 1 86 ? -0.186 -13.130 5.809 1.00 97.94 86 ALA A C 1
ATOM 685 O O . ALA A 1 86 ? -0.402 -14.251 6.266 1.00 97.94 86 ALA A O 1
ATOM 686 N N . ALA A 1 87 ? -1.066 -12.134 5.937 1.00 97.81 87 ALA A N 1
ATOM 687 C CA . ALA A 1 87 ? -2.374 -12.264 6.578 1.00 97.81 87 ALA A CA 1
ATOM 688 C C . ALA A 1 87 ? -3.454 -12.906 5.680 1.00 97.81 87 ALA A C 1
ATOM 690 O O . ALA A 1 87 ? -4.602 -13.042 6.105 1.00 97.81 87 ALA A O 1
ATOM 691 N N . GLY A 1 88 ? -3.126 -13.278 4.4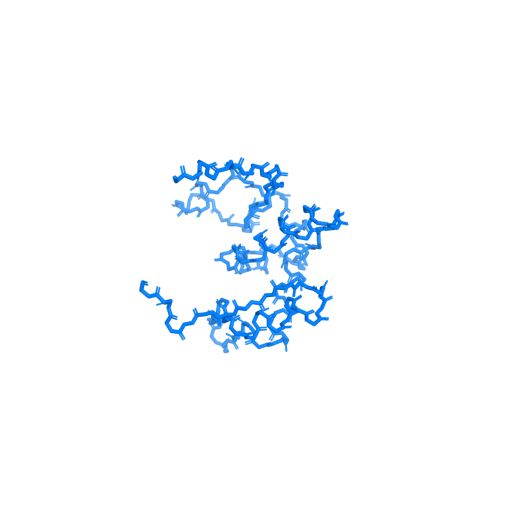37 1.00 97.81 88 GLY A N 1
ATOM 692 C CA . GLY A 1 88 ? -4.079 -13.850 3.479 1.00 97.81 88 GLY A CA 1
ATOM 693 C C . GLY A 1 88 ? -5.074 -12.838 2.902 1.00 97.81 88 GLY A C 1
ATOM 694 O O . GLY A 1 88 ? -6.062 -13.228 2.285 1.00 97.81 88 GLY A O 1
ATOM 695 N N . ALA A 1 89 ? -4.834 -11.538 3.092 1.00 98.06 89 ALA A N 1
ATOM 696 C CA . ALA A 1 89 ? -5.604 -10.469 2.465 1.00 98.06 89 ALA A CA 1
ATOM 697 C C . ALA A 1 89 ? -5.192 -10.222 1.008 1.00 98.06 89 ALA A C 1
ATOM 699 O O . ALA A 1 89 ? -5.977 -9.672 0.237 1.00 98.06 89 ALA A O 1
ATOM 700 N N . TYR A 1 90 ? -4.008 -10.688 0.617 1.00 98.19 90 TYR A N 1
ATOM 701 C CA . TYR A 1 90 ? -3.627 -10.873 -0.778 1.00 98.19 90 TYR A CA 1
ATOM 702 C C . TYR A 1 90 ? -3.263 -12.335 -1.037 1.00 98.19 90 TYR A C 1
ATOM 704 O O . TYR A 1 90 ? -2.779 -13.025 -0.142 1.00 98.19 90 TYR A O 1
ATOM 712 N N . ILE A 1 91 ? -3.462 -12.801 -2.270 1.00 97.12 91 ILE A N 1
ATOM 713 C CA . ILE A 1 91 ? -3.023 -14.125 -2.728 1.00 97.12 91 ILE A CA 1
ATOM 714 C C . ILE A 1 91 ? -2.209 -13.937 -4.002 1.00 97.12 91 ILE A C 1
ATOM 716 O O . ILE A 1 91 ? -2.747 -13.551 -5.041 1.00 97.12 91 ILE A O 1
ATOM 720 N N . ARG A 1 92 ? -0.899 -14.190 -3.917 1.00 95.38 92 ARG A N 1
ATOM 721 C CA . ARG A 1 92 ? 0.015 -14.089 -5.060 1.00 95.38 92 ARG A CA 1
ATOM 722 C C . ARG A 1 92 ? 0.115 -15.431 -5.774 1.00 95.38 92 ARG A C 1
ATOM 724 O O . ARG A 1 92 ? 0.433 -16.443 -5.154 1.00 95.38 92 ARG A O 1
ATOM 731 N N . HIS A 1 93 ? -0.126 -15.421 -7.078 1.00 95.38 93 HIS A N 1
ATOM 732 C CA . HIS A 1 93 ? -0.057 -16.598 -7.940 1.00 95.38 93 HIS A CA 1
ATOM 733 C C . HIS A 1 93 ? 1.326 -16.730 -8.599 1.00 95.38 93 HIS A C 1
ATOM 735 O O . HIS A 1 93 ? 2.036 -15.728 -8.734 1.00 95.38 93 HIS A O 1
ATOM 741 N N . PRO A 1 94 ? 1.727 -17.941 -9.040 1.00 92.94 94 PRO A N 1
ATOM 742 C CA . PRO A 1 94 ? 3.020 -18.161 -9.698 1.00 92.94 94 PRO A CA 1
ATOM 743 C C . PRO A 1 94 ? 3.232 -17.351 -10.987 1.00 92.94 94 PRO A C 1
ATOM 745 O O . PRO A 1 94 ? 4.369 -17.072 -11.350 1.00 92.94 94 PRO A O 1
ATOM 748 N N . ASP A 1 95 ? 2.149 -16.968 -11.667 1.00 93.88 95 ASP A N 1
ATOM 749 C CA . ASP A 1 95 ? 2.153 -16.152 -12.889 1.00 93.88 95 ASP A CA 1
ATOM 750 C C . ASP A 1 95 ? 2.277 -14.639 -12.617 1.00 93.88 95 ASP A C 1
ATOM 752 O O . ASP A 1 95 ? 2.280 -13.837 -13.548 1.00 93.88 95 ASP A O 1
ATOM 756 N N . GLY A 1 96 ? 2.372 -14.232 -11.348 1.00 90.25 96 GLY A N 1
ATOM 757 C CA . GLY A 1 96 ? 2.421 -12.828 -10.948 1.00 90.25 96 GLY A CA 1
ATOM 758 C C . GLY A 1 96 ? 1.047 -12.166 -10.820 1.00 90.25 96 GLY A C 1
ATOM 759 O O . GLY A 1 96 ? 0.974 -10.979 -10.511 1.00 90.25 96 GLY A O 1
ATOM 760 N N . ARG A 1 97 ? -0.067 -12.879 -10.994 1.00 93.94 97 ARG A N 1
ATOM 761 C CA . ARG A 1 97 ? -1.378 -12.336 -10.626 1.00 93.94 97 ARG A CA 1
ATOM 762 C C . ARG A 1 97 ? -1.477 -12.179 -9.106 1.00 93.94 97 ARG A C 1
ATOM 764 O O . ARG A 1 97 ? -0.946 -12.989 -8.345 1.00 93.94 97 ARG A O 1
ATOM 771 N N . LEU A 1 98 ? -2.185 -11.141 -8.667 1.00 94.94 98 LEU A N 1
ATOM 772 C CA . LEU A 1 98 ? -2.524 -10.921 -7.263 1.00 94.94 98 LEU A CA 1
ATOM 773 C C . LEU A 1 98 ? -4.043 -10.856 -7.134 1.00 94.94 98 LEU A C 1
ATOM 775 O O . LEU A 1 98 ? -4.664 -10.020 -7.786 1.00 94.94 98 LEU A O 1
ATOM 779 N N . ASP A 1 99 ? -4.618 -11.708 -6.292 1.00 94.06 99 ASP A N 1
ATOM 780 C CA . ASP A 1 99 ? -6.018 -11.588 -5.883 1.00 94.06 99 ASP A CA 1
ATOM 781 C C . ASP A 1 99 ? -6.117 -10.854 -4.545 1.00 94.06 99 ASP A C 1
ATOM 783 O O . ASP A 1 99 ? -5.254 -11.010 -3.676 1.00 94.06 99 ASP A O 1
ATOM 787 N N . GLY A 1 100 ? -7.201 -10.101 -4.359 1.00 87.56 100 GLY A N 1
ATOM 788 C CA . GLY A 1 100 ? -7.424 -9.273 -3.170 1.00 87.56 100 GLY A CA 1
ATOM 789 C C . GLY A 1 100 ? -7.045 -7.812 -3.411 1.00 87.56 100 GLY A C 1
ATOM 790 O O . GLY A 1 100 ? -6.465 -7.472 -4.434 1.00 87.56 100 GLY A O 1
ATOM 791 N N . LEU A 1 101 ? -7.369 -6.866 -2.539 1.00 93.94 101 LEU A N 1
ATOM 792 C CA . LEU A 1 101 ? -7.527 -6.929 -1.086 1.00 93.94 101 LEU A CA 1
ATOM 793 C C . LEU A 1 101 ? -8.792 -7.652 -0.588 1.00 93.94 101 LEU A C 1
ATOM 795 O O . LEU A 1 101 ? -9.899 -7.120 -0.646 1.00 93.94 101 LEU A O 1
ATOM 799 N N . ILE A 1 102 ? -8.643 -8.863 -0.055 1.00 96.94 102 ILE A N 1
ATOM 800 C CA . ILE A 1 102 ? -9.765 -9.656 0.459 1.00 96.94 102 ILE A CA 1
ATOM 801 C C . ILE A 1 102 ? -10.233 -9.048 1.791 1.00 96.94 102 ILE A C 1
ATOM 803 O O . ILE A 1 102 ? -9.488 -9.002 2.769 1.00 96.94 102 ILE A O 1
ATOM 807 N N . HIS A 1 103 ? -11.486 -8.585 1.836 1.00 96.06 103 HIS A N 1
ATOM 808 C CA . HIS A 1 103 ? -11.983 -7.731 2.922 1.00 96.06 103 HIS A CA 1
ATOM 809 C C . HIS A 1 103 ? -11.939 -8.375 4.313 1.00 96.06 103 HIS A C 1
ATOM 811 O O . HIS A 1 103 ? -11.511 -7.727 5.261 1.00 96.06 103 HIS A O 1
ATOM 817 N N . ALA A 1 104 ? -12.383 -9.628 4.458 1.00 96.50 104 ALA A N 1
ATOM 818 C CA . ALA A 1 104 ? -12.436 -10.298 5.761 1.00 96.50 104 ALA A CA 1
ATOM 819 C C . ALA A 1 104 ? -11.045 -10.472 6.411 1.00 96.50 104 ALA A C 1
ATOM 821 O O . ALA A 1 104 ? -10.854 -9.954 7.512 1.00 96.50 104 ALA A O 1
ATOM 822 N N . PRO A 1 105 ? -10.050 -11.106 5.755 1.00 97.69 105 PRO A N 1
ATOM 823 C CA . PRO A 1 105 ? -8.694 -11.178 6.299 1.00 97.69 105 PRO A CA 1
ATOM 824 C C . PRO A 1 105 ? -8.045 -9.797 6.452 1.00 97.69 105 PRO A C 1
ATOM 826 O O . PRO A 1 105 ? -7.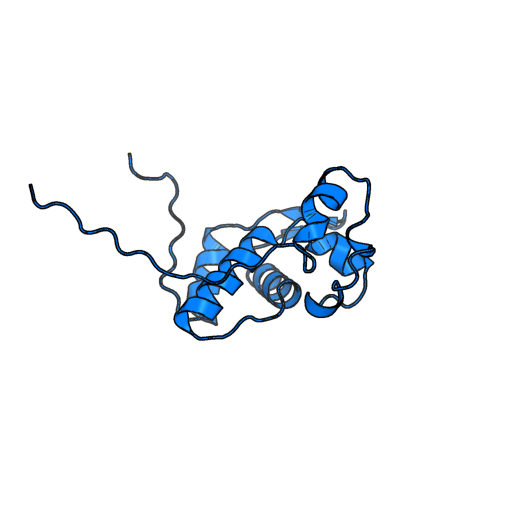329 -9.584 7.427 1.00 97.69 105 PRO A O 1
ATOM 829 N N . PHE A 1 106 ? -8.334 -8.825 5.577 1.00 98.31 106 PHE A N 1
ATOM 830 C CA . PHE A 1 106 ? -7.862 -7.450 5.768 1.00 98.31 106 PHE A CA 1
ATOM 831 C C . PHE A 1 106 ? -8.425 -6.809 7.045 1.00 98.31 106 PHE A C 1
ATOM 833 O O . PHE A 1 106 ? -7.673 -6.207 7.807 1.00 98.31 106 PHE A O 1
ATOM 840 N N . ALA A 1 107 ? -9.724 -6.960 7.317 1.00 98.06 107 ALA A N 1
ATOM 841 C CA . ALA A 1 107 ? -10.350 -6.450 8.535 1.00 98.06 107 ALA A CA 1
ATOM 842 C C . ALA A 1 107 ? -9.767 -7.125 9.787 1.00 98.06 107 ALA A C 1
ATOM 844 O O . ALA A 1 107 ? -9.463 -6.447 10.768 1.00 98.06 107 ALA A O 1
ATOM 845 N N . THR A 1 108 ? -9.532 -8.442 9.737 1.00 98.25 108 THR A N 1
ATOM 846 C CA . THR A 1 108 ? -8.833 -9.170 10.807 1.00 98.25 108 THR A CA 1
ATOM 847 C C . THR A 1 10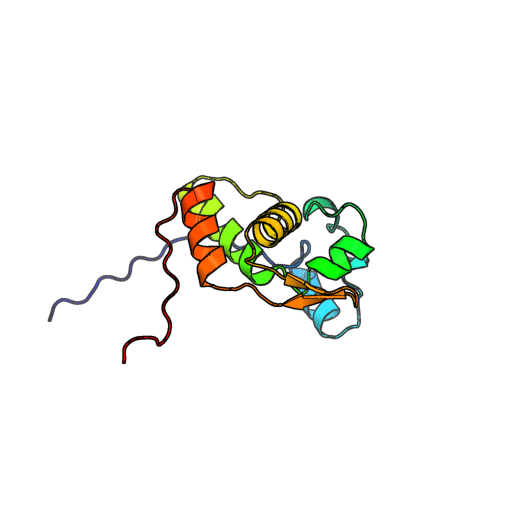8 ? -7.414 -8.642 11.016 1.00 98.25 108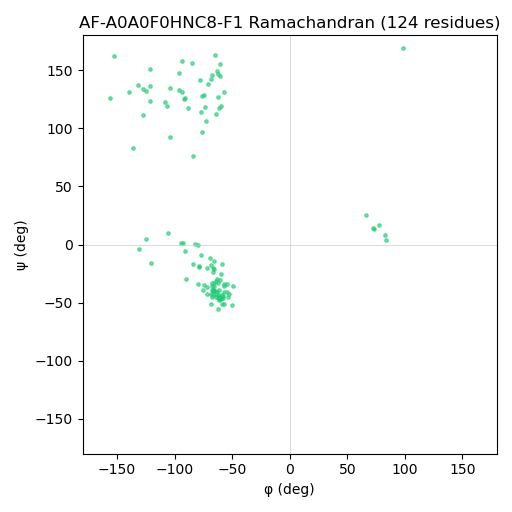 THR A C 1
ATOM 849 O O . THR A 1 108 ? -7.039 -8.371 12.155 1.00 98.25 108 THR A O 1
ATOM 852 N N . TYR A 1 109 ? -6.647 -8.431 9.943 1.00 98.44 109 TYR A N 1
ATOM 853 C CA . TYR A 1 109 ? -5.310 -7.837 10.003 1.00 98.44 109 TYR A CA 1
ATOM 854 C C . TYR A 1 109 ? -5.340 -6.432 10.620 1.00 98.44 109 TYR A C 1
ATOM 856 O O . TYR A 1 109 ? -4.619 -6.171 11.581 1.00 98.44 109 TYR A O 1
ATOM 864 N N . ALA A 1 110 ? -6.210 -5.545 10.130 1.00 98.12 110 ALA A N 1
ATOM 865 C CA . ALA A 1 110 ? -6.368 -4.186 10.640 1.00 98.12 110 ALA A CA 1
ATOM 866 C C . ALA A 1 110 ? -6.701 -4.176 12.141 1.00 98.12 110 ALA A C 1
ATOM 868 O O . ALA A 1 110 ? -6.138 -3.390 12.906 1.00 98.12 110 ALA A O 1
ATOM 869 N N . HIS A 1 111 ? -7.564 -5.090 12.583 1.00 97.62 111 HIS A N 1
ATOM 870 C CA . HIS A 1 111 ? -7.894 -5.236 13.992 1.00 97.62 111 HIS A CA 1
ATOM 871 C C . HIS A 1 111 ? -6.715 -5.759 14.822 1.00 97.62 111 HIS A C 1
ATOM 873 O O . HIS A 1 111 ? -6.353 -5.153 15.825 1.00 97.62 111 HIS A O 1
ATOM 879 N N . GLN A 1 112 ? -6.083 -6.858 14.412 1.00 97.75 112 GLN A N 1
ATOM 880 C CA . GLN A 1 112 ? -5.038 -7.517 15.203 1.00 97.75 112 GLN A CA 1
ATOM 881 C C . GLN A 1 112 ? -3.725 -6.729 15.241 1.00 97.75 112 GLN A C 1
ATOM 883 O O . GLN A 1 112 ? -3.095 -6.629 16.291 1.00 97.75 112 GLN A O 1
ATOM 888 N N . ARG A 1 113 ? -3.297 -6.176 14.102 1.00 97.62 113 ARG A N 1
ATOM 889 C CA . ARG A 1 113 ? -2.010 -5.482 13.972 1.00 97.62 113 ARG A CA 1
ATOM 890 C C . ARG A 1 113 ? -2.054 -4.059 14.516 1.00 97.62 113 ARG A C 1
ATOM 892 O O . ARG A 1 113 ? -1.033 -3.574 15.010 1.00 97.62 113 ARG A O 1
ATOM 899 N N . TRP A 1 114 ? -3.200 -3.397 14.379 1.00 97.25 114 TRP A N 1
ATOM 900 C CA . TRP A 1 114 ? -3.329 -1.968 14.648 1.00 97.25 114 TRP A CA 1
ATOM 901 C C . TRP A 1 114 ? -4.350 -1.641 15.743 1.00 97.25 114 TRP A C 1
ATOM 903 O O . TRP A 1 114 ? -4.309 -0.549 16.289 1.00 97.25 114 TRP A O 1
ATOM 913 N N . GLY A 1 115 ? -5.240 -2.562 16.118 1.00 96.56 115 GLY A N 1
ATOM 914 C CA . GLY A 1 115 ? -6.308 -2.286 17.085 1.00 96.56 115 GLY A CA 1
ATOM 915 C C . GLY A 1 115 ? -7.476 -1.495 16.492 1.00 96.56 115 GLY A C 1
ATOM 916 O O . GLY A 1 115 ? -8.271 -0.926 17.238 1.00 96.56 115 GLY A O 1
ATOM 917 N N . LEU A 1 116 ? -7.595 -1.439 15.159 1.00 95.75 116 LEU A N 1
ATOM 918 C CA . LEU A 1 116 ? -8.707 -0.765 14.490 1.00 95.75 116 LEU A CA 1
ATOM 919 C C . LEU A 1 116 ? -10.029 -1.508 14.713 1.00 95.75 116 LEU A C 1
ATOM 921 O O . LEU A 1 116 ? -10.089 -2.740 14.686 1.00 95.75 116 LEU A O 1
ATOM 925 N N . ALA A 1 117 ? -11.115 -0.753 14.871 1.00 94.88 117 ALA A N 1
ATOM 926 C CA . ALA A 1 117 ? -12.462 -1.293 14.733 1.00 94.88 117 ALA A CA 1
ATOM 927 C C . ALA A 1 117 ? -12.759 -1.474 13.236 1.00 94.88 117 ALA A C 1
ATOM 929 O O . ALA A 1 117 ? -13.112 -0.518 12.547 1.00 94.88 117 ALA A O 1
ATOM 930 N N . ALA A 1 118 ? -12.561 -2.691 12.731 1.00 95.56 118 ALA A N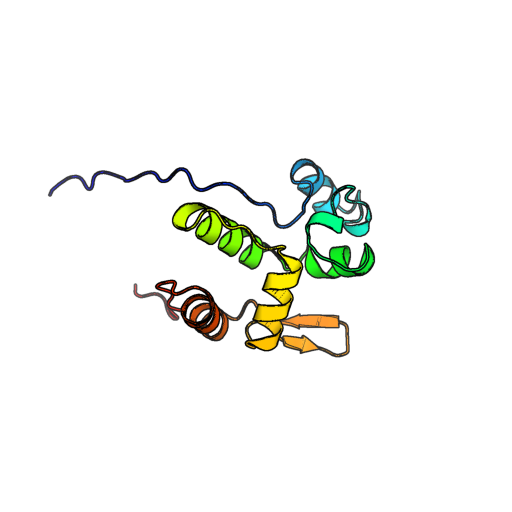 1
ATOM 931 C CA . ALA A 1 118 ? -12.727 -3.033 11.324 1.00 95.56 118 ALA A CA 1
ATOM 932 C C . ALA A 1 118 ? -13.652 -4.244 11.169 1.00 95.56 118 ALA A C 1
ATOM 934 O O . ALA A 1 118 ? -13.495 -5.251 11.856 1.00 95.56 118 ALA A O 1
ATOM 935 N N . GLU A 1 119 ? -14.598 -4.154 10.238 1.00 95.25 119 GLU A N 1
ATOM 936 C CA . GLU A 1 119 ? -15.541 -5.223 9.920 1.00 95.25 119 GLU A CA 1
ATOM 937 C C . GLU A 1 119 ? -15.729 -5.294 8.404 1.00 95.25 119 GLU A C 1
ATOM 939 O O . GLU A 1 119 ? -15.980 -4.282 7.749 1.00 95.25 119 GLU A O 1
ATOM 944 N N . ALA A 1 120 ? -15.625 -6.497 7.842 1.00 94.69 120 ALA A N 1
ATOM 945 C CA . ALA A 1 120 ? -16.013 -6.747 6.463 1.00 94.69 120 ALA A CA 1
ATOM 946 C C . ALA A 1 120 ? -17.501 -7.108 6.419 1.00 94.69 120 ALA A C 1
ATOM 948 O O . ALA A 1 120 ? -17.903 -8.130 6.971 1.00 94.69 120 ALA A O 1
ATOM 949 N N . ARG A 1 121 ? -18.311 -6.288 5.744 1.00 92.19 121 ARG A N 1
ATOM 950 C CA . ARG A 1 121 ? -19.752 -6.523 5.581 1.00 92.19 121 ARG A CA 1
ATOM 951 C C . ARG A 1 121 ? -20.071 -6.921 4.147 1.00 92.19 121 ARG A C 1
ATOM 953 O O . ARG A 1 121 ? -19.745 -6.196 3.211 1.00 92.19 121 ARG A O 1
ATOM 960 N N . SER A 1 122 ? -20.679 -8.091 3.986 1.00 86.12 122 SER A N 1
ATOM 961 C CA . SER A 1 122 ? -21.199 -8.581 2.712 1.00 86.12 122 SER A CA 1
ATOM 962 C C . SER A 1 122 ? -22.309 -9.612 2.972 1.00 86.12 122 SER A C 1
ATOM 964 O O . SER A 1 122 ? -22.050 -10.577 3.696 1.00 86.12 122 SER A O 1
ATOM 966 N N . PRO A 1 123 ? -23.516 -9.451 2.398 1.00 87.00 123 PRO A N 1
ATOM 967 C CA . PRO A 1 123 ? -23.962 -8.284 1.632 1.00 87.00 123 PRO A CA 1
ATOM 968 C C . PRO A 1 123 ? -24.038 -7.023 2.512 1.00 87.00 123 PRO A C 1
ATOM 970 O O . PRO A 1 123 ? -24.016 -7.110 3.737 1.00 87.00 123 PRO A O 1
ATOM 973 N N . LEU A 1 124 ? -24.086 -5.843 1.890 1.00 80.88 124 LEU A N 1
ATOM 974 C CA . LEU A 1 124 ? -24.473 -4.630 2.612 1.00 80.88 124 LEU A CA 1
ATOM 975 C C . LEU A 1 124 ? -25.974 -4.707 2.912 1.00 80.88 124 LEU A C 1
ATOM 977 O O . LEU A 1 124 ? -26.747 -5.133 2.051 1.00 80.88 124 LEU A O 1
ATOM 981 N N . ASP A 1 125 ? -26.366 -4.316 4.123 1.00 81.12 125 ASP A N 1
ATOM 982 C CA . ASP A 1 125 ? -27.778 -4.191 4.487 1.00 81.12 125 ASP A CA 1
ATOM 983 C C . ASP A 1 125 ? -28.464 -3.156 3.568 1.00 81.12 125 ASP A C 1
ATOM 985 O O . ASP A 1 125 ? -27.826 -2.191 3.134 1.00 81.12 125 ASP A O 1
ATOM 989 N N . ALA A 1 126 ? -29.740 -3.393 3.239 1.00 67.88 126 ALA A N 1
ATOM 990 C CA . ALA A 1 126 ? -30.539 -2.554 2.336 1.00 67.88 126 ALA A CA 1
ATOM 991 C C . ALA A 1 126 ? -30.972 -1.216 2.958 1.00 67.88 126 ALA A C 1
ATOM 993 O O . ALA A 1 126 ? -31.242 -1.185 4.182 1.00 67.88 126 ALA A O 1
#

pLDDT: mean 94.72, std 7.68, range [49.38, 98.56]

Radius of gyration: 16.34 Å; Cα contacts (8 Å, |Δi|>4): 154; chains: 1; bounding box: 50×36×38 Å

Mean predicted aligned error: 4.21 Å

Secondary structure (DSSP, 8-state):
----------PPP--SSSSGGGHHHHHHTSS-GGG-TTGGGGT-SSHHHHHHHHTT-HHHHHHHHHHHHHHS----HHHHHHHHHHTTSSEE-TTS-EE---HHHHHHHHHHHH-------SSPP-

Nearest PDB structures (foldseek):
  2jii-assembly2_B  TM=2.498E-01  e=5.144E+00  Homo sapiens